Protein AF-A0A8U0IHL9-F1 (afdb_monomer)

Organism: NCBI:txid2937524

pLDDT: mean 86.14, std 13.45, range [44.31, 98.38]

Foldseek 3Di:
DVVVVVVVVLVVLLLVLLLVLLVVLQVQLCPLVVVDPWDKDKDAQDPPPDDSVVCSVVSNRIHIDTPDDDPPDDLVSQLSSLQRLQVLLVVVVCCVVVNDPDCVVVVNSSCVSSNVSSNVSSDGDPVSVCSNVPGCVVVVD

Secondary structure (DSSP, 8-state):
-HHHHHHHHHHHHHHHHHHHHHHHHHHHHHHHHTTTT-EEEEEES--SSS-HHHHHHTT-SEEEEEEE--TT--HHHHHHHHHGGGGGGHHHHHHHTTSS--TTTTT-HHHHHHHHHHHHHTSPPHHHHHHHHHGGGGT--

Radius of gyration: 17.83 Å; Cα contacts (8 Å, |Δi|>4): 175; chains: 1; bounding box: 45×24×56 Å

Mean predicted aligned error: 6.74 Å

Sequence (141 aa):
MHSLVHLLSVALVLLVTVAVGVCVHELLHVVPLSFTDAEYAVTVFPSDGESAFQSALTGSLVRVEVTNLPDATPDSVLRGAALAPLALALPLALVAAGVLPNPVATGDHFGTVALLALTGCGLPSPADWSVAWHGSELADN

Solvent-accessible surface area (backbone atoms only — not comparable to full-atom values): 7615 Å² total; per-residue (Å²): 110,72,67,58,56,50,52,53,50,43,51,49,46,33,53,51,32,38,56,52,26,46,42,49,27,47,53,30,34,45,59,45,42,70,80,51,90,47,40,70,47,78,40,74,52,59,57,94,82,55,54,72,68,53,24,55,72,74,66,36,52,46,45,67,43,78,78,40,75,56,91,84,62,54,47,70,42,50,24,42,16,35,50,36,22,46,60,47,31,45,67,57,54,34,27,76,69,65,76,38,84,53,30,73,84,71,69,35,61,58,56,37,42,34,53,51,34,25,30,59,41,11,59,68,50,76,67,28,51,47,32,48,74,52,33,62,69,73,75,80,114

Structure (mmCIF, N/CA/C/O backbone):
data_AF-A0A8U0IHL9-F1
#
_entry.id   AF-A0A8U0IHL9-F1
#
loop_
_atom_site.group_PDB
_atom_site.id
_atom_site.type_symbol
_atom_site.label_atom_id
_atom_site.label_alt_id
_atom_site.label_comp_id
_atom_site.label_asym_id
_atom_site.label_entity_id
_atom_site.label_seq_id
_atom_site.pdbx_PDB_ins_code
_atom_site.Cartn_x
_atom_site.Cartn_y
_atom_site.Cartn_z
_atom_site.occupancy
_atom_site.B_iso_or_equiv
_atom_site.auth_seq_id
_atom_site.auth_comp_id
_atom_site.auth_asym_id
_atom_site.auth_atom_id
_atom_site.pdbx_PDB_model_num
ATOM 1 N N . MET A 1 1 ? -7.473 -7.959 34.281 1.00 60.34 1 MET A N 1
ATOM 2 C CA . MET A 1 1 ? -6.913 -9.004 33.390 1.00 60.34 1 MET A CA 1
ATOM 3 C C . MET A 1 1 ? -7.497 -8.941 31.979 1.00 60.34 1 MET A C 1
ATOM 5 O O . MET A 1 1 ? -6.708 -8.873 31.050 1.00 60.34 1 MET A O 1
ATOM 9 N N . HIS A 1 2 ? -8.824 -8.852 31.796 1.00 67.94 2 HIS A N 1
ATOM 10 C CA . HIS A 1 2 ? -9.448 -8.735 30.460 1.00 67.94 2 HIS A CA 1
ATOM 11 C C . HIS A 1 2 ? -8.939 -7.555 29.605 1.00 67.94 2 HIS A C 1
ATOM 13 O O . HIS A 1 2 ? -8.684 -7.735 28.422 1.00 67.94 2 HIS A O 1
ATOM 19 N N . SER A 1 3 ? -8.705 -6.380 30.205 1.00 86.31 3 SER A N 1
ATOM 20 C CA . SER A 1 3 ? -8.175 -5.208 29.480 1.00 86.31 3 SER A CA 1
ATOM 21 C C . SER A 1 3 ? -6.728 -5.394 28.991 1.00 86.31 3 SER A C 1
ATOM 23 O O . SER A 1 3 ? -6.402 -5.022 27.869 1.00 86.31 3 SER A O 1
ATOM 25 N N . LEU A 1 4 ? -5.871 -6.056 29.781 1.00 93.56 4 LEU A N 1
ATOM 26 C CA . LEU A 1 4 ? -4.480 -6.315 29.388 1.00 93.56 4 LEU A CA 1
ATOM 27 C C . LEU A 1 4 ? -4.404 -7.294 28.211 1.00 93.56 4 LEU A C 1
ATOM 29 O O . LEU A 1 4 ? -3.679 -7.044 27.258 1.00 93.56 4 LEU A O 1
ATOM 33 N N . VAL A 1 5 ? -5.174 -8.385 28.261 1.00 94.62 5 VAL A N 1
ATOM 34 C CA . VAL A 1 5 ? -5.229 -9.366 27.163 1.00 94.62 5 VAL A CA 1
ATOM 35 C C . VAL A 1 5 ? -5.750 -8.714 25.883 1.00 94.62 5 VAL A C 1
ATOM 37 O O . VAL A 1 5 ? -5.206 -8.963 24.809 1.00 94.62 5 VAL A O 1
ATOM 40 N N . HIS A 1 6 ? -6.754 -7.839 25.993 1.00 93.31 6 HIS A N 1
ATOM 41 C CA . HIS A 1 6 ? -7.268 -7.076 24.856 1.00 93.31 6 HIS A CA 1
ATOM 42 C C . HIS A 1 6 ? -6.196 -6.171 24.242 1.00 93.31 6 HIS A C 1
ATOM 44 O O . HIS A 1 6 ? -5.951 -6.244 23.042 1.00 93.31 6 HIS A O 1
ATOM 50 N N . LEU A 1 7 ? -5.496 -5.381 25.063 1.00 95.06 7 LEU A N 1
ATOM 51 C CA . LEU A 1 7 ? -4.405 -4.514 24.605 1.00 95.06 7 LEU A CA 1
ATOM 52 C C . LEU A 1 7 ? -3.277 -5.306 23.935 1.00 95.06 7 LEU A C 1
ATOM 54 O O . LEU A 1 7 ? -2.823 -4.924 22.860 1.00 95.06 7 LEU A O 1
ATOM 58 N N . LEU A 1 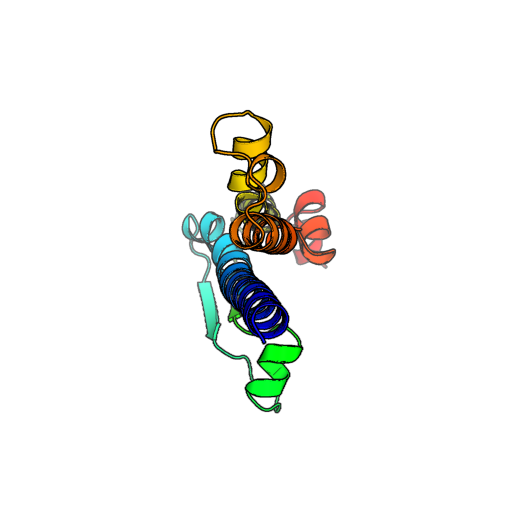8 ? -2.862 -6.425 24.534 1.00 96.38 8 LEU A N 1
ATOM 59 C CA . LEU A 1 8 ? -1.843 -7.304 23.954 1.00 96.38 8 LEU A CA 1
ATOM 60 C C . LEU A 1 8 ? -2.296 -7.891 22.614 1.00 96.38 8 LEU A C 1
ATOM 62 O O . LEU A 1 8 ? -1.497 -7.982 21.688 1.00 96.38 8 LEU A O 1
ATOM 66 N N . SER A 1 9 ? -3.575 -8.241 22.490 1.00 96.44 9 SER A N 1
ATOM 67 C CA . SER A 1 9 ? -4.133 -8.761 21.239 1.00 96.44 9 SER A CA 1
ATOM 68 C C . SER A 1 9 ? -4.160 -7.685 20.151 1.00 96.44 9 SER A C 1
ATOM 70 O O . SER A 1 9 ? -3.768 -7.954 19.022 1.00 96.44 9 SER A O 1
ATOM 72 N N . VAL A 1 10 ? -4.557 -6.449 20.481 1.00 96.88 10 VAL A N 1
ATOM 73 C CA . VAL A 1 10 ? -4.548 -5.319 19.531 1.00 96.88 10 VAL A CA 1
ATOM 74 C C . VAL A 1 10 ? -3.120 -5.005 19.088 1.00 96.88 10 VAL A C 1
ATOM 76 O O . VAL A 1 10 ? -2.871 -4.838 17.897 1.00 96.88 10 VAL A O 1
ATOM 79 N N . ALA A 1 11 ? -2.173 -4.979 20.030 1.00 94.50 11 ALA A N 1
ATOM 80 C CA . ALA A 1 11 ? -0.761 -4.775 19.730 1.00 94.50 11 ALA A CA 1
ATOM 81 C C . ALA A 1 11 ? -0.203 -5.887 18.830 1.00 94.50 11 ALA A C 1
ATOM 83 O O . ALA A 1 11 ? 0.522 -5.602 17.882 1.00 94.50 11 ALA A O 1
ATOM 84 N N . LEU A 1 12 ? -0.576 -7.146 19.074 1.00 96.00 12 LEU A N 1
ATOM 85 C CA . LEU A 1 12 ? -0.170 -8.265 18.229 1.00 96.00 12 LEU A CA 1
ATOM 86 C C . LEU A 1 12 ? -0.729 -8.135 16.808 1.00 96.00 12 LEU A C 1
ATOM 88 O O . LEU A 1 12 ? 0.020 -8.305 15.851 1.00 96.00 12 LEU A O 1
ATOM 92 N N . VAL A 1 13 ? -2.015 -7.796 16.659 1.00 97.56 13 VAL A N 1
ATOM 93 C CA . VAL A 1 13 ? -2.631 -7.570 15.340 1.00 97.56 13 VAL A CA 1
ATOM 94 C C . VAL A 1 13 ? -1.922 -6.439 14.600 1.00 97.56 13 VAL A C 1
ATOM 96 O O . VAL A 1 13 ? -1.622 -6.594 13.419 1.00 97.56 13 VAL A O 1
ATOM 99 N N . LEU A 1 14 ? -1.600 -5.337 15.284 1.00 95.25 14 LEU A N 1
ATOM 100 C CA . LEU A 1 14 ? -0.817 -4.242 14.713 1.00 95.25 14 LEU A CA 1
ATOM 101 C C . LEU A 1 14 ? 0.540 -4.740 14.201 1.00 95.25 14 LEU A C 1
ATOM 103 O O . LEU A 1 14 ? 0.846 -4.552 13.029 1.00 95.25 14 LEU A O 1
ATOM 107 N N . LEU A 1 15 ? 1.327 -5.402 15.052 1.00 94.00 15 LEU A N 1
ATOM 108 C CA . LEU A 1 15 ? 2.671 -5.875 14.703 1.00 94.00 15 LEU A CA 1
ATOM 109 C C . LEU A 1 15 ? 2.650 -6.863 13.532 1.00 94.00 15 LEU A C 1
ATOM 111 O O . LEU A 1 15 ? 3.446 -6.732 12.608 1.00 94.00 15 LEU A O 1
ATOM 115 N N . VAL A 1 16 ? 1.718 -7.819 13.541 1.00 94.31 16 VAL A N 1
ATOM 116 C CA . VAL A 1 16 ? 1.558 -8.788 12.448 1.00 94.31 16 VAL A CA 1
ATOM 117 C C . VAL A 1 16 ? 1.131 -8.087 11.160 1.00 94.31 16 VAL A C 1
ATOM 119 O O . VAL A 1 16 ? 1.684 -8.376 10.103 1.00 94.31 16 VAL A O 1
ATOM 122 N N . THR A 1 17 ? 0.186 -7.147 11.236 1.00 96.12 17 THR A N 1
ATOM 123 C CA . THR A 1 17 ? -0.286 -6.415 10.052 1.00 96.12 17 THR A CA 1
ATOM 124 C C . THR A 1 17 ? 0.816 -5.551 9.457 1.00 96.12 17 THR A C 1
ATOM 126 O O . THR A 1 17 ? 0.969 -5.543 8.244 1.00 96.12 17 THR A O 1
ATOM 129 N N . VAL A 1 18 ? 1.612 -4.870 10.286 1.00 93.62 18 VAL A N 1
ATOM 130 C CA . VAL A 1 18 ? 2.771 -4.096 9.820 1.00 93.62 18 VAL A CA 1
ATOM 131 C C . VAL A 1 18 ? 3.804 -5.019 9.184 1.00 93.62 18 VAL A C 1
ATOM 133 O O . VAL A 1 18 ? 4.257 -4.742 8.080 1.00 93.62 18 VAL A O 1
ATOM 136 N N . ALA A 1 19 ? 4.138 -6.141 9.829 1.00 89.88 19 ALA A N 1
ATOM 137 C CA . ALA A 1 19 ? 5.120 -7.079 9.298 1.00 89.88 19 ALA A CA 1
ATOM 138 C C . ALA A 1 19 ? 4.711 -7.619 7.919 1.00 89.88 19 ALA A C 1
ATOM 140 O O . ALA A 1 19 ? 5.493 -7.578 6.975 1.00 89.88 19 ALA A O 1
ATOM 141 N N . VAL A 1 20 ? 3.461 -8.072 7.784 1.00 92.81 20 VAL A N 1
ATOM 142 C CA . VAL A 1 20 ? 2.919 -8.538 6.501 1.00 92.81 20 VAL A CA 1
ATOM 143 C C . VAL A 1 20 ? 2.804 -7.388 5.500 1.00 92.81 20 VAL A C 1
ATOM 145 O O . VAL A 1 20 ? 3.169 -7.558 4.341 1.00 92.81 20 VAL A O 1
ATOM 148 N N . GLY A 1 21 ? 2.328 -6.221 5.933 1.00 94.00 21 GLY A N 1
ATOM 149 C CA . GLY A 1 21 ? 2.136 -5.039 5.096 1.00 94.00 21 GLY A CA 1
ATOM 150 C C . GLY A 1 21 ? 3.437 -4.545 4.472 1.00 94.00 21 GLY A C 1
ATOM 151 O O . GLY A 1 21 ? 3.447 -4.265 3.281 1.00 94.00 21 GLY A O 1
ATOM 152 N N . VAL A 1 22 ? 4.538 -4.526 5.228 1.00 91.31 22 VAL A N 1
ATOM 153 C CA . VAL A 1 22 ? 5.877 -4.196 4.712 1.00 91.31 22 VAL A CA 1
ATOM 154 C C . VAL A 1 22 ? 6.343 -5.232 3.691 1.00 91.31 22 VAL A C 1
ATOM 156 O O . VAL A 1 22 ? 6.774 -4.865 2.606 1.00 91.31 22 VAL A O 1
ATOM 159 N N . CYS A 1 23 ? 6.190 -6.530 3.970 1.00 91.06 23 CYS A N 1
ATOM 160 C CA . CYS A 1 23 ? 6.540 -7.559 2.987 1.00 91.06 23 CYS A CA 1
ATOM 161 C C . CYS A 1 23 ? 5.753 -7.390 1.679 1.00 91.06 23 CYS A C 1
ATOM 163 O O . CYS A 1 23 ? 6.316 -7.506 0.595 1.00 91.06 23 CYS A O 1
ATOM 165 N N . VAL A 1 24 ? 4.448 -7.117 1.770 1.00 94.12 24 VAL A N 1
ATOM 166 C CA . VAL A 1 24 ? 3.606 -6.900 0.588 1.00 94.12 24 VAL A CA 1
ATOM 167 C C . VAL A 1 24 ? 3.956 -5.583 -0.112 1.00 94.12 24 VAL A C 1
ATOM 169 O O . VAL A 1 24 ? 3.960 -5.568 -1.336 1.00 94.12 24 VAL A O 1
ATOM 172 N N . HIS A 1 25 ? 4.284 -4.514 0.621 1.00 94.19 25 HIS A N 1
ATOM 173 C CA . HIS A 1 25 ? 4.748 -3.237 0.064 1.00 94.19 25 HIS A CA 1
ATOM 174 C C . HIS A 1 25 ? 5.947 -3.453 -0.863 1.00 94.19 25 HIS A C 1
ATOM 176 O O . HIS A 1 25 ? 5.886 -3.116 -2.041 1.00 94.19 25 HIS A O 1
ATOM 182 N N . GLU A 1 26 ? 6.989 -4.108 -0.355 1.00 91.62 26 GLU A N 1
ATOM 183 C CA . GLU A 1 26 ? 8.215 -4.387 -1.106 1.00 91.62 26 GLU A CA 1
ATOM 184 C C . GLU A 1 26 ? 7.937 -5.251 -2.345 1.00 91.62 26 GLU A C 1
ATOM 186 O O . GLU A 1 26 ? 8.416 -4.976 -3.444 1.00 91.62 26 GLU A O 1
ATOM 191 N N . LEU A 1 27 ? 7.091 -6.276 -2.201 1.00 91.62 27 LEU A N 1
ATOM 192 C CA . LEU A 1 27 ? 6.716 -7.147 -3.316 1.00 91.62 27 LEU A CA 1
ATOM 193 C C . LEU A 1 27 ? 5.837 -6.446 -4.363 1.00 91.62 27 LEU A C 1
ATOM 195 O O . LEU A 1 27 ? 5.876 -6.823 -5.535 1.00 91.62 27 LEU A O 1
ATOM 199 N N . LEU A 1 28 ? 5.052 -5.433 -3.984 1.00 94.50 28 LEU A N 1
ATOM 200 C CA . LEU A 1 28 ? 4.195 -4.700 -4.919 1.00 94.50 28 LEU A CA 1
ATOM 201 C C . LEU A 1 28 ? 5.005 -3.900 -5.940 1.00 94.50 28 LEU A C 1
ATOM 203 O O . LEU A 1 28 ? 4.572 -3.806 -7.088 1.00 94.50 28 LEU A O 1
ATOM 207 N N . HIS A 1 29 ? 6.191 -3.407 -5.579 1.00 92.00 29 HIS A N 1
ATOM 208 C CA . HIS A 1 29 ? 7.091 -2.751 -6.531 1.00 92.00 29 HIS A CA 1
ATOM 209 C C . HIS A 1 29 ? 7.499 -3.665 -7.696 1.00 92.00 29 HIS A C 1
ATOM 211 O O . HIS A 1 29 ? 7.687 -3.196 -8.817 1.00 92.00 29 HIS A O 1
ATOM 217 N N . VAL A 1 30 ? 7.580 -4.980 -7.465 1.00 90.88 30 VAL A N 1
ATOM 218 C CA . VAL A 1 30 ? 7.949 -5.964 -8.496 1.00 90.88 30 VAL A CA 1
ATOM 219 C C . VAL A 1 30 ? 6.826 -6.180 -9.505 1.00 90.88 30 VAL A C 1
ATOM 221 O O . VAL A 1 30 ? 7.094 -6.530 -10.650 1.00 90.88 30 VAL A O 1
ATOM 224 N N . VAL A 1 31 ? 5.562 -5.967 -9.127 1.00 91.56 31 VAL A N 1
ATOM 225 C CA . VAL A 1 31 ? 4.421 -6.321 -9.986 1.00 91.56 31 VAL A CA 1
ATOM 226 C C . VAL A 1 31 ? 4.495 -5.621 -11.350 1.00 91.56 31 VAL A C 1
ATOM 228 O O . VAL A 1 31 ? 4.399 -6.317 -12.359 1.00 91.56 31 VAL A O 1
ATOM 231 N N . PRO A 1 32 ? 4.738 -4.301 -11.448 1.00 90.00 32 PRO A N 1
ATOM 232 C CA . PRO A 1 32 ? 4.883 -3.651 -12.750 1.00 90.00 32 PRO A CA 1
ATOM 233 C C . PRO A 1 32 ? 6.156 -4.066 -13.499 1.00 90.00 32 PRO A C 1
ATOM 235 O O . PRO A 1 32 ? 6.129 -4.179 -14.722 1.00 90.00 32 PRO A O 1
ATOM 238 N N . LEU A 1 33 ? 7.246 -4.341 -12.775 1.00 86.81 33 LEU A N 1
ATOM 239 C CA . LEU A 1 33 ? 8.518 -4.791 -13.351 1.00 86.81 33 LEU A CA 1
ATOM 240 C C . LEU A 1 33 ? 8.436 -6.218 -13.906 1.00 86.81 33 LEU A C 1
ATOM 242 O O . LEU A 1 33 ? 9.128 -6.544 -14.857 1.00 86.81 33 LEU A O 1
ATOM 246 N N . SER A 1 34 ? 7.538 -7.057 -13.385 1.00 86.62 34 SER A N 1
ATOM 247 C CA . SER A 1 34 ? 7.324 -8.417 -13.898 1.00 86.62 34 SER A CA 1
ATOM 248 C C . SER A 1 34 ? 6.775 -8.464 -15.333 1.00 86.62 34 SER A C 1
ATOM 250 O O . SER A 1 34 ? 6.767 -9.522 -15.958 1.00 86.62 34 SER A O 1
ATOM 252 N N . PHE A 1 35 ? 6.324 -7.322 -15.867 1.00 87.62 35 PHE A N 1
ATOM 253 C CA . PHE A 1 35 ? 5.936 -7.161 -17.270 1.00 87.62 35 PHE A CA 1
ATOM 254 C C . PHE A 1 35 ? 7.107 -6.764 -18.187 1.00 87.62 35 PHE A C 1
ATOM 256 O O . PHE A 1 35 ? 6.884 -6.494 -19.369 1.00 87.62 35 PHE A O 1
ATOM 263 N N . THR A 1 36 ? 8.333 -6.706 -17.664 1.00 86.25 36 THR A N 1
ATOM 264 C CA . THR A 1 36 ? 9.566 -6.407 -18.403 1.00 86.25 36 THR A CA 1
ATOM 265 C C . THR A 1 36 ? 10.600 -7.516 -18.189 1.00 86.25 36 THR A C 1
ATOM 267 O O . THR A 1 36 ? 10.387 -8.433 -17.398 1.00 86.25 36 THR A O 1
ATOM 270 N N . ASP A 1 37 ? 11.738 -7.429 -18.881 1.00 85.00 37 ASP A N 1
ATOM 271 C CA . ASP A 1 37 ? 12.883 -8.333 -18.687 1.00 85.00 37 ASP A CA 1
ATOM 272 C C . ASP A 1 37 ? 13.774 -7.908 -17.496 1.00 85.00 37 ASP A C 1
ATOM 274 O O . ASP A 1 37 ? 14.980 -8.150 -17.497 1.00 85.00 37 ASP A O 1
ATOM 278 N N . ALA A 1 38 ? 13.211 -7.212 -16.499 1.00 84.88 38 ALA A N 1
ATOM 279 C CA . ALA A 1 38 ? 13.955 -6.779 -15.321 1.00 84.88 38 ALA A CA 1
ATOM 280 C C . ALA A 1 38 ? 14.332 -7.967 -14.427 1.00 84.88 38 ALA A C 1
ATOM 282 O O . ALA A 1 38 ? 13.502 -8.820 -14.103 1.00 84.88 38 ALA A O 1
ATOM 283 N N . GLU A 1 39 ? 15.582 -7.985 -13.972 1.00 85.88 39 GLU A N 1
ATOM 284 C CA . GLU A 1 39 ? 16.064 -8.954 -12.993 1.00 85.88 39 GLU A CA 1
ATOM 285 C C . GLU A 1 39 ? 16.011 -8.339 -11.595 1.00 85.88 39 GLU A C 1
ATOM 287 O O . GLU A 1 39 ? 16.401 -7.187 -11.381 1.00 85.88 39 GLU A O 1
ATOM 292 N N . TYR A 1 40 ? 15.526 -9.114 -10.629 1.00 83.19 40 TYR A N 1
ATOM 293 C CA . TYR A 1 40 ? 15.384 -8.682 -9.246 1.00 83.19 40 TYR A CA 1
ATOM 294 C C . TYR A 1 40 ? 15.789 -9.792 -8.277 1.00 83.19 40 TYR A C 1
ATOM 296 O O . TYR A 1 40 ? 15.495 -10.973 -8.478 1.00 83.19 40 TYR A O 1
ATOM 304 N N . ALA A 1 41 ? 16.433 -9.396 -7.185 1.00 84.25 41 ALA A N 1
ATOM 305 C CA . ALA A 1 41 ? 16.735 -10.246 -6.050 1.00 84.25 41 ALA A CA 1
ATOM 306 C C . ALA A 1 41 ? 15.801 -9.893 -4.888 1.00 84.25 41 ALA A C 1
ATOM 308 O O . ALA A 1 41 ? 15.659 -8.731 -4.510 1.00 84.25 41 ALA A O 1
ATOM 309 N N . VAL A 1 42 ? 15.168 -10.909 -4.300 1.00 82.31 42 VAL A N 1
ATOM 310 C CA . VAL A 1 42 ? 14.351 -10.750 -3.091 1.00 82.31 42 VAL A CA 1
ATOM 311 C C . VAL A 1 42 ? 15.127 -11.323 -1.917 1.00 82.31 42 VAL A C 1
ATOM 313 O O . VAL A 1 42 ? 15.340 -12.533 -1.836 1.00 82.31 42 VAL A O 1
ATOM 316 N N . THR A 1 43 ? 15.535 -10.456 -0.996 1.00 81.50 43 THR A N 1
ATOM 317 C CA . THR A 1 43 ? 16.228 -10.849 0.231 1.00 81.50 43 THR A CA 1
ATOM 318 C C . THR A 1 43 ? 15.259 -10.780 1.399 1.00 81.50 43 THR A C 1
ATOM 320 O O . THR A 1 43 ? 14.692 -9.729 1.694 1.00 81.50 43 THR A O 1
ATOM 323 N N . VAL A 1 44 ? 15.071 -11.908 2.082 1.00 76.12 44 VAL A N 1
ATOM 324 C CA . VAL A 1 44 ? 14.267 -11.989 3.307 1.00 76.12 44 VAL A CA 1
ATOM 325 C C . VAL A 1 44 ? 15.208 -11.871 4.504 1.00 76.12 44 VAL A C 1
ATOM 327 O O . VAL A 1 44 ? 16.200 -12.592 4.565 1.00 76.12 44 VAL A O 1
ATOM 330 N N . PHE A 1 45 ? 14.896 -10.974 5.440 1.00 73.06 45 PHE A N 1
ATOM 331 C CA . PHE A 1 45 ? 15.759 -10.564 6.556 1.00 73.06 45 PHE A CA 1
ATOM 332 C C . PHE A 1 45 ? 17.160 -10.118 6.107 1.00 73.06 45 PHE A C 1
ATOM 334 O O . PHE A 1 45 ? 18.141 -10.809 6.397 1.00 73.06 45 PHE A O 1
ATOM 341 N N . PRO A 1 46 ? 17.286 -8.967 5.420 1.00 63.47 46 PRO A N 1
ATOM 342 C CA . PRO A 1 46 ? 18.589 -8.419 5.071 1.00 63.47 46 PRO A CA 1
ATOM 343 C C . PRO A 1 46 ? 19.409 -8.220 6.350 1.00 63.47 46 PRO A C 1
ATOM 345 O O . PRO A 1 46 ? 19.018 -7.472 7.251 1.00 63.47 46 PRO A O 1
ATOM 348 N N . SER A 1 47 ? 20.513 -8.955 6.466 1.00 61.00 47 SER A N 1
ATOM 349 C CA . SER A 1 47 ? 21.435 -8.849 7.590 1.00 61.00 47 SER A CA 1
ATOM 350 C C . SER A 1 47 ? 22.667 -8.083 7.129 1.00 61.00 47 SER A C 1
ATOM 352 O O . SER A 1 47 ? 23.674 -8.686 6.755 1.00 61.00 47 SER A O 1
ATOM 354 N N . ASP A 1 48 ? 22.624 -6.756 7.207 1.00 60.59 48 ASP A N 1
ATOM 355 C CA . ASP A 1 48 ? 23.804 -5.899 7.005 1.00 60.59 48 ASP A CA 1
ATOM 356 C C . ASP A 1 48 ? 24.771 -5.988 8.220 1.00 60.59 48 ASP A C 1
ATOM 358 O O . ASP A 1 48 ? 25.385 -5.010 8.636 1.00 60.59 48 ASP A O 1
ATOM 362 N N . GLY A 1 49 ? 24.886 -7.175 8.836 1.00 55.84 49 GLY A N 1
ATOM 363 C CA . GLY A 1 49 ? 25.638 -7.447 10.068 1.00 55.84 49 GLY A CA 1
ATOM 364 C C . GLY A 1 49 ? 24.824 -7.403 11.371 1.00 55.84 49 GLY A C 1
ATOM 365 O O . GLY A 1 49 ? 25.385 -7.673 12.432 1.00 55.84 49 GLY A O 1
ATOM 366 N N . GLU A 1 50 ? 23.522 -7.106 11.318 1.00 55.94 50 GLU A N 1
ATOM 367 C CA . GLU A 1 50 ? 22.642 -7.048 12.496 1.00 55.94 50 GLU A CA 1
ATOM 368 C C . GLU A 1 50 ? 21.852 -8.345 12.745 1.00 55.94 50 GLU A C 1
ATOM 370 O O . GLU A 1 50 ? 21.637 -9.168 11.853 1.00 55.94 50 GLU A O 1
ATOM 375 N N . SER A 1 51 ? 21.414 -8.546 13.995 1.00 56.25 51 SER A N 1
ATOM 376 C CA . SER A 1 51 ? 20.574 -9.694 14.360 1.00 56.25 51 SER A CA 1
ATOM 377 C C . SER A 1 51 ? 19.190 -9.603 13.703 1.00 56.25 51 SER A C 1
ATOM 379 O O . SER A 1 51 ? 18.637 -8.516 13.568 1.00 56.25 51 SER A O 1
ATOM 381 N N . ALA A 1 52 ? 18.567 -10.742 13.374 1.00 58.06 52 ALA A N 1
ATOM 382 C CA . ALA A 1 52 ? 17.232 -10.785 12.753 1.00 58.06 52 ALA A CA 1
ATOM 383 C C . ALA A 1 52 ? 16.155 -10.002 13.537 1.00 58.06 52 ALA A C 1
ATOM 385 O O . ALA A 1 52 ? 15.187 -9.510 12.963 1.00 58.06 52 ALA A O 1
ATOM 386 N N . PHE A 1 53 ? 16.338 -9.855 14.853 1.00 55.75 53 PHE A N 1
ATOM 387 C CA . PHE A 1 53 ? 15.481 -9.040 15.710 1.00 55.75 53 PHE A CA 1
ATOM 388 C C . PHE A 1 53 ? 15.674 -7.533 15.482 1.00 55.75 53 PHE A C 1
ATOM 390 O O . PHE A 1 53 ? 14.698 -6.794 15.464 1.00 55.75 53 PHE A O 1
ATOM 397 N N . GLN A 1 54 ? 16.910 -7.075 15.268 1.00 57.06 54 GLN A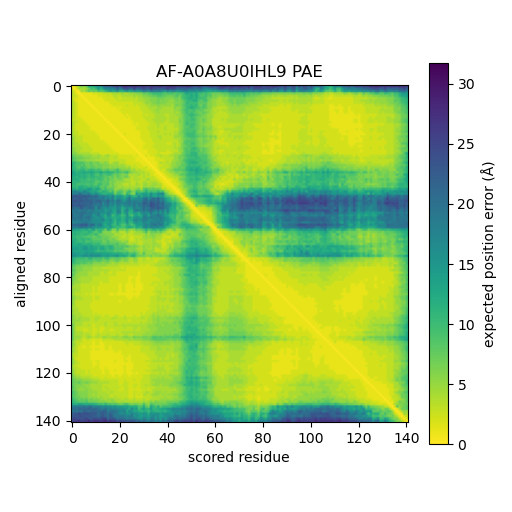 N 1
ATOM 398 C CA . GLN A 1 54 ? 17.198 -5.682 14.924 1.00 57.06 54 GLN A CA 1
ATOM 399 C C . GLN A 1 54 ? 16.701 -5.338 13.518 1.00 57.06 54 GLN A C 1
ATOM 401 O O . GLN A 1 54 ? 16.003 -4.338 13.393 1.00 57.06 54 GLN A O 1
ATOM 406 N N . SER A 1 55 ? 16.917 -6.198 12.512 1.00 58.75 55 SER A N 1
ATOM 407 C CA . SER A 1 55 ? 16.339 -5.994 11.168 1.00 58.75 55 SER A CA 1
ATOM 408 C C . SER A 1 55 ? 14.807 -5.939 11.198 1.00 58.75 55 SER A C 1
ATOM 410 O O . SER A 1 55 ? 14.194 -5.130 10.505 1.00 58.75 55 SER A O 1
ATOM 412 N N . ALA A 1 56 ? 14.163 -6.744 12.052 1.00 58.28 56 ALA A N 1
ATOM 413 C CA . ALA A 1 56 ? 12.716 -6.678 12.246 1.00 58.28 56 ALA A CA 1
ATOM 414 C C . ALA A 1 56 ? 12.257 -5.376 12.932 1.00 58.28 56 ALA A C 1
ATOM 416 O O . ALA A 1 56 ? 11.180 -4.872 12.621 1.00 58.28 56 ALA A O 1
ATOM 417 N N . LEU A 1 57 ? 13.060 -4.815 13.845 1.00 58.16 57 LEU A N 1
ATOM 418 C CA . LEU A 1 57 ? 12.767 -3.543 14.517 1.00 58.16 57 LEU A CA 1
ATOM 419 C C . LEU A 1 57 ? 13.036 -2.318 13.635 1.00 58.16 57 LEU A C 1
ATOM 421 O O . LEU A 1 57 ? 12.355 -1.307 13.790 1.00 58.16 57 LEU A O 1
ATOM 425 N N . THR A 1 58 ? 14.007 -2.395 12.723 1.00 60.59 58 THR A N 1
ATOM 426 C CA . THR A 1 58 ? 14.331 -1.323 11.769 1.00 60.59 58 THR A CA 1
ATOM 427 C C . THR A 1 58 ? 13.449 -1.352 10.518 1.00 60.59 58 THR A C 1
ATOM 429 O O . THR A 1 58 ? 13.542 -0.450 9.691 1.00 60.59 58 THR A O 1
ATOM 432 N N . GLY A 1 59 ? 12.552 -2.340 10.399 1.00 56.44 59 GLY A N 1
ATOM 433 C CA . GLY A 1 59 ? 11.586 -2.451 9.303 1.00 56.44 59 GLY A CA 1
ATOM 434 C C . GLY A 1 59 ? 12.114 -3.170 8.060 1.00 56.44 59 GLY A C 1
ATOM 435 O O . GLY A 1 59 ? 11.418 -3.224 7.053 1.00 56.44 59 GLY A O 1
ATOM 436 N N . SER A 1 60 ? 13.305 -3.769 8.120 1.00 66.88 60 SER A N 1
ATOM 437 C CA . SER A 1 60 ? 13.902 -4.521 7.014 1.00 66.88 60 SER A CA 1
ATOM 438 C C . SER A 1 60 ? 13.549 -6.010 7.119 1.00 66.88 60 SER A C 1
ATOM 440 O O . SER A 1 60 ? 14.355 -6.851 7.515 1.00 66.88 60 SER A O 1
ATOM 442 N N . LEU A 1 61 ? 12.291 -6.347 6.827 1.00 73.94 61 LEU A N 1
ATOM 443 C CA . LEU A 1 61 ? 11.829 -7.745 6.795 1.00 73.94 61 LEU A CA 1
ATOM 444 C C . LEU A 1 61 ? 12.052 -8.388 5.429 1.00 73.94 61 LEU A C 1
ATOM 446 O O . LEU A 1 61 ? 12.439 -9.551 5.330 1.00 73.94 61 LEU A O 1
ATOM 450 N N . VAL A 1 62 ? 11.815 -7.614 4.379 1.00 79.44 62 VAL A N 1
ATOM 451 C CA . VAL A 1 62 ? 12.039 -7.981 2.988 1.00 79.44 62 VAL A CA 1
ATOM 452 C C . VAL A 1 62 ? 12.708 -6.785 2.332 1.00 79.44 62 VAL A C 1
ATOM 454 O O . VAL A 1 62 ? 12.383 -5.646 2.651 1.00 79.44 62 VAL A O 1
ATOM 457 N N . ARG A 1 63 ? 13.664 -7.046 1.448 1.00 81.50 63 ARG A N 1
ATOM 458 C CA . ARG A 1 63 ? 14.211 -6.056 0.524 1.00 81.50 63 ARG A CA 1
ATOM 459 C C . ARG A 1 63 ? 14.131 -6.634 -0.874 1.00 81.50 63 ARG A C 1
ATOM 461 O O . ARG A 1 63 ? 14.584 -7.759 -1.102 1.00 81.50 63 ARG A O 1
ATOM 468 N N . VAL A 1 64 ? 13.572 -5.859 -1.789 1.00 80.75 64 VAL A N 1
ATOM 469 C CA . VAL A 1 64 ? 13.662 -6.126 -3.220 1.00 80.75 64 VAL A CA 1
ATOM 470 C C . VAL A 1 64 ? 14.748 -5.229 -3.793 1.00 80.75 64 VAL A C 1
ATOM 472 O O . VAL A 1 64 ? 14.719 -4.016 -3.618 1.00 80.75 64 VAL A O 1
ATOM 475 N N . GLU A 1 65 ? 15.712 -5.831 -4.475 1.00 81.44 65 GLU A N 1
ATOM 476 C CA . GLU A 1 65 ? 16.767 -5.113 -5.179 1.00 81.44 65 GLU A CA 1
ATOM 477 C C . GLU A 1 65 ? 16.670 -5.430 -6.667 1.00 81.44 65 GLU A C 1
ATOM 479 O O . GLU A 1 65 ? 16.710 -6.594 -7.067 1.00 81.44 65 GLU A O 1
ATOM 484 N N . VAL A 1 66 ? 16.509 -4.396 -7.490 1.00 80.62 66 VAL A N 1
ATOM 485 C CA . VAL A 1 66 ? 16.535 -4.539 -8.948 1.00 80.62 66 VAL A CA 1
ATOM 486 C C . VAL A 1 66 ? 17.996 -4.642 -9.369 1.00 80.62 66 VAL A C 1
ATOM 488 O O . VAL A 1 66 ? 18.749 -3.681 -9.236 1.00 80.62 66 VAL A O 1
ATOM 491 N N . THR A 1 67 ? 18.406 -5.817 -9.841 1.00 81.38 67 THR A N 1
ATOM 492 C CA . THR A 1 67 ? 19.800 -6.100 -10.214 1.00 81.38 67 THR A CA 1
ATOM 493 C C . THR A 1 67 ? 20.097 -5.712 -11.655 1.00 81.38 67 THR A C 1
ATOM 495 O O . THR A 1 67 ? 21.231 -5.370 -11.980 1.00 81.38 67 THR A O 1
ATOM 498 N N . ASN A 1 68 ? 19.084 -5.761 -12.519 1.00 81.81 68 ASN A N 1
ATOM 499 C CA . ASN A 1 68 ? 19.177 -5.317 -13.901 1.00 81.81 68 ASN A CA 1
ATOM 500 C C . ASN A 1 68 ? 17.842 -4.708 -14.329 1.00 81.81 68 ASN A C 1
ATOM 502 O O . ASN A 1 68 ? 16.802 -5.365 -14.255 1.00 81.81 68 ASN A O 1
ATOM 506 N N . LEU A 1 69 ? 17.884 -3.459 -14.786 1.00 82.06 69 LEU A N 1
ATOM 507 C CA . LEU A 1 69 ? 16.751 -2.782 -15.392 1.00 82.06 69 LEU A CA 1
ATOM 508 C C . LEU A 1 69 ? 17.069 -2.537 -16.875 1.00 82.06 69 LEU A C 1
ATOM 510 O O . LEU A 1 69 ? 17.994 -1.780 -17.159 1.00 82.06 69 LEU A O 1
ATOM 514 N N . PRO A 1 70 ? 16.324 -3.134 -17.823 1.00 82.81 70 PRO A N 1
ATOM 515 C CA . PRO A 1 70 ? 16.564 -2.913 -19.244 1.00 82.81 70 PRO A CA 1
ATOM 516 C C . PRO A 1 70 ? 16.422 -1.433 -19.619 1.00 82.81 70 PRO A C 1
ATOM 518 O O . PRO A 1 70 ? 15.411 -0.819 -19.273 1.00 82.81 70 PRO A O 1
ATOM 521 N N . ASP A 1 71 ? 17.351 -0.897 -20.418 1.00 79.00 71 ASP A N 1
ATOM 522 C CA . ASP A 1 71 ? 17.336 0.505 -20.891 1.00 79.00 71 ASP A CA 1
ATOM 523 C C . ASP A 1 71 ? 16.049 0.876 -21.651 1.00 79.00 71 ASP A C 1
ATOM 525 O O . ASP A 1 71 ? 15.644 2.032 -21.713 1.00 79.00 71 ASP A O 1
ATOM 529 N N . ALA A 1 72 ? 15.377 -0.118 -22.240 1.00 82.62 72 ALA A N 1
ATOM 530 C CA . ALA A 1 72 ? 14.115 0.060 -22.954 1.00 82.62 72 ALA A CA 1
ATOM 531 C C . ALA A 1 72 ? 12.879 0.104 -22.032 1.00 82.62 72 ALA A C 1
ATOM 533 O O . ALA A 1 72 ? 11.753 0.170 -22.532 1.00 82.62 72 ALA A O 1
ATOM 534 N N . THR A 1 73 ? 13.054 0.025 -20.707 1.00 84.62 73 THR A N 1
ATOM 535 C CA . THR A 1 73 ? 11.935 0.015 -19.757 1.00 84.62 73 THR A CA 1
ATOM 536 C C . THR A 1 73 ? 11.181 1.346 -19.808 1.00 84.62 73 THR A C 1
ATOM 538 O O . THR A 1 73 ? 11.771 2.393 -19.551 1.00 84.62 73 THR A O 1
ATOM 541 N N . PRO A 1 74 ? 9.867 1.349 -20.102 1.00 87.88 74 PRO A N 1
ATOM 542 C C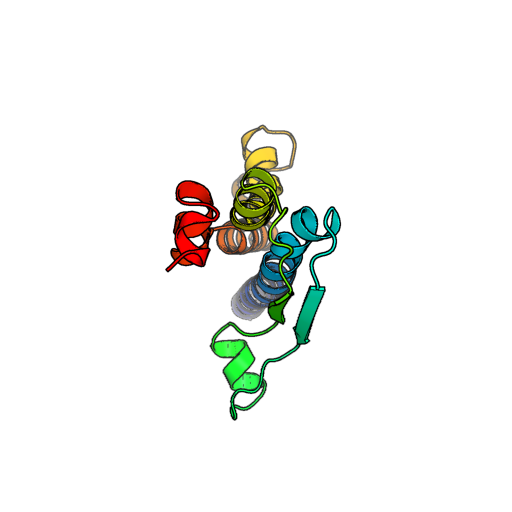A . PRO A 1 74 ? 9.113 2.594 -20.171 1.00 87.88 74 PRO A CA 1
ATOM 543 C C . PRO A 1 74 ? 9.005 3.284 -18.807 1.00 87.88 74 PRO A C 1
ATOM 545 O O . PRO A 1 74 ? 8.664 2.642 -17.814 1.00 87.88 74 PRO A O 1
ATOM 548 N N . ASP A 1 75 ? 9.108 4.613 -18.781 1.00 89.12 75 ASP A N 1
ATOM 549 C CA . ASP A 1 75 ? 8.892 5.431 -17.575 1.00 89.12 75 ASP A CA 1
ATOM 550 C C . ASP A 1 75 ? 7.576 5.129 -16.854 1.00 89.12 75 ASP A C 1
ATOM 552 O O . ASP A 1 75 ? 7.501 5.138 -15.629 1.00 89.12 75 ASP A O 1
ATOM 556 N N . SER A 1 76 ? 6.515 4.837 -17.610 1.00 89.31 76 SER A N 1
ATOM 557 C CA . SER A 1 76 ? 5.218 4.470 -17.031 1.00 89.31 76 SER A CA 1
ATOM 558 C C . SER A 1 76 ? 5.282 3.213 -16.156 1.00 89.31 76 SER A C 1
ATOM 560 O O . SER A 1 76 ? 4.554 3.133 -15.168 1.00 89.31 76 SER A O 1
ATOM 562 N N . VAL A 1 77 ? 6.173 2.269 -16.476 1.00 91.06 77 VAL A N 1
ATOM 563 C CA . VAL A 1 77 ? 6.397 1.057 -15.683 1.00 91.06 77 VAL A CA 1
ATOM 564 C C . VAL A 1 77 ? 7.138 1.401 -14.395 1.00 91.06 77 VAL A C 1
ATOM 566 O O . VAL A 1 77 ? 6.732 0.931 -13.339 1.00 91.06 77 VAL A O 1
ATOM 569 N N . LEU A 1 78 ? 8.141 2.283 -14.448 1.00 89.62 78 LEU A N 1
ATOM 570 C CA . LEU A 1 78 ? 8.872 2.749 -13.261 1.00 89.62 78 LEU A CA 1
ATOM 571 C C . LEU A 1 78 ? 7.978 3.545 -12.310 1.00 89.62 78 LEU A C 1
ATOM 573 O O . LEU A 1 78 ? 7.950 3.288 -11.108 1.00 89.62 78 LEU A O 1
ATOM 577 N N . ARG A 1 79 ? 7.172 4.464 -12.849 1.00 92.94 79 ARG A N 1
ATOM 578 C CA . ARG A 1 79 ? 6.184 5.216 -12.064 1.00 92.94 79 ARG A CA 1
ATOM 579 C C . ARG A 1 79 ? 5.112 4.294 -11.493 1.00 92.94 79 ARG A C 1
ATOM 581 O O . ARG A 1 79 ? 4.702 4.459 -10.349 1.00 92.94 79 ARG A O 1
ATOM 588 N N . GLY A 1 80 ? 4.679 3.309 -12.279 1.00 93.50 80 GLY A N 1
ATOM 589 C CA . GLY A 1 80 ? 3.766 2.265 -11.834 1.00 93.50 80 GLY A CA 1
ATOM 590 C C . GLY A 1 80 ? 4.349 1.459 -10.677 1.00 93.50 80 GLY A C 1
ATOM 591 O O . GLY A 1 80 ? 3.667 1.283 -9.675 1.00 93.50 80 GLY A O 1
ATOM 592 N N . ALA A 1 81 ? 5.606 1.022 -10.787 1.00 91.94 81 ALA A N 1
ATOM 593 C CA . ALA A 1 81 ? 6.321 0.300 -9.738 1.00 91.94 81 ALA A CA 1
ATOM 594 C C . ALA A 1 81 ? 6.407 1.138 -8.462 1.00 91.94 81 ALA A C 1
ATOM 596 O O . ALA A 1 81 ? 6.021 0.656 -7.404 1.00 91.94 81 ALA A O 1
ATOM 597 N N . ALA A 1 82 ? 6.805 2.408 -8.561 1.00 92.56 82 ALA A N 1
ATOM 598 C CA . ALA A 1 82 ? 6.897 3.320 -7.422 1.00 92.56 82 ALA A CA 1
ATOM 599 C C . ALA A 1 82 ? 5.546 3.574 -6.721 1.00 92.56 82 ALA A C 1
ATOM 601 O O . ALA A 1 82 ? 5.491 3.736 -5.505 1.00 92.56 82 ALA A O 1
ATOM 602 N N . LEU A 1 83 ? 4.439 3.590 -7.471 1.00 95.81 83 LEU A N 1
ATOM 603 C CA . LEU A 1 83 ? 3.098 3.832 -6.927 1.00 95.81 83 LEU A CA 1
ATOM 604 C C . LEU A 1 83 ? 2.338 2.554 -6.549 1.00 95.81 83 LEU A C 1
ATOM 606 O O . LEU A 1 83 ? 1.307 2.644 -5.881 1.00 95.81 83 LEU A O 1
ATOM 610 N N . ALA A 1 84 ? 2.816 1.373 -6.945 1.00 95.94 84 ALA A N 1
ATOM 611 C CA . ALA A 1 84 ? 2.139 0.100 -6.706 1.00 95.94 84 ALA A CA 1
ATOM 612 C C . ALA A 1 84 ? 1.786 -0.161 -5.226 1.00 95.94 84 ALA A C 1
ATOM 614 O O . ALA A 1 84 ? 0.671 -0.637 -4.978 1.00 95.94 84 ALA A O 1
ATOM 615 N N . PRO A 1 85 ? 2.625 0.196 -4.228 1.00 96.31 85 PRO A N 1
ATOM 616 C CA . PRO A 1 85 ? 2.278 -0.011 -2.822 1.00 96.31 85 PRO A CA 1
ATOM 617 C C . PRO A 1 85 ? 1.015 0.718 -2.350 1.00 96.31 85 PRO A C 1
ATOM 619 O O . PRO A 1 85 ? 0.373 0.260 -1.402 1.00 96.31 85 PRO A O 1
ATOM 622 N N . LEU A 1 86 ? 0.575 1.780 -3.042 1.00 96.94 86 LEU A N 1
ATOM 623 C CA . LEU A 1 86 ? -0.690 2.463 -2.737 1.00 96.94 86 LEU A CA 1
ATOM 624 C C . LEU A 1 86 ? -1.904 1.527 -2.820 1.00 96.94 86 LEU A C 1
ATOM 626 O O . LEU A 1 86 ? -2.936 1.810 -2.209 1.00 96.94 86 LEU A O 1
ATOM 630 N N . ALA A 1 87 ? -1.795 0.391 -3.516 1.00 97.62 87 ALA A N 1
ATOM 631 C CA . ALA A 1 87 ? -2.829 -0.639 -3.529 1.00 97.62 87 ALA A CA 1
ATOM 632 C C . ALA A 1 87 ? -3.168 -1.168 -2.120 1.00 97.62 87 ALA A C 1
ATOM 634 O O . ALA A 1 87 ? -4.298 -1.597 -1.888 1.00 97.62 87 ALA A O 1
ATOM 635 N N . LEU A 1 88 ? -2.250 -1.075 -1.149 1.00 97.50 88 LEU A N 1
ATOM 636 C CA . LEU A 1 88 ? -2.518 -1.428 0.251 1.00 97.50 88 LEU A CA 1
ATOM 637 C C . LEU A 1 88 ? -3.549 -0.509 0.928 1.00 97.50 88 LEU A C 1
ATOM 639 O O . LEU A 1 88 ? -4.168 -0.910 1.912 1.00 97.50 88 LEU A O 1
ATOM 643 N N . ALA A 1 89 ? -3.802 0.685 0.385 1.00 97.69 89 ALA A N 1
ATOM 644 C CA . ALA A 1 89 ? -4.873 1.572 0.841 1.00 97.69 89 ALA A CA 1
ATOM 645 C C . ALA A 1 89 ? -6.258 1.202 0.269 1.00 97.69 89 ALA A C 1
ATOM 647 O O . ALA A 1 89 ? -7.266 1.800 0.658 1.00 97.69 89 ALA A O 1
ATOM 648 N N . LEU A 1 90 ? -6.349 0.210 -0.630 1.00 97.88 90 LEU A N 1
ATOM 649 C CA . LEU A 1 90 ? -7.611 -0.198 -1.253 1.00 97.88 90 LEU A CA 1
ATOM 650 C C . LEU A 1 90 ? -8.694 -0.586 -0.229 1.00 97.88 90 LEU A C 1
ATOM 652 O O . LEU A 1 90 ? -9.822 -0.114 -0.382 1.00 97.88 90 LEU A O 1
ATOM 656 N N . PRO A 1 91 ? -8.416 -1.369 0.834 1.00 97.81 91 PRO A N 1
ATOM 657 C CA . PRO A 1 91 ? -9.434 -1.681 1.833 1.00 97.81 91 PRO A CA 1
ATOM 658 C C . PRO A 1 91 ? -10.018 -0.427 2.494 1.00 97.81 91 PRO A C 1
ATOM 660 O O . PRO A 1 91 ? -11.230 -0.357 2.682 1.00 97.81 91 PRO A O 1
ATOM 663 N N . LEU A 1 92 ? -9.198 0.595 2.776 1.00 98.06 92 LEU A N 1
ATOM 664 C CA . LEU A 1 92 ? -9.681 1.861 3.334 1.00 98.06 92 LEU A CA 1
ATOM 665 C C . LEU A 1 92 ? -10.582 2.598 2.343 1.00 98.06 92 LEU A C 1
ATOM 667 O O . LEU A 1 92 ? -11.645 3.080 2.732 1.00 98.06 92 LEU A O 1
ATOM 671 N N . ALA A 1 93 ? -10.198 2.644 1.067 1.00 97.94 93 ALA A N 1
ATOM 672 C CA . ALA A 1 93 ? -11.022 3.244 0.022 1.00 97.94 93 ALA A CA 1
ATOM 673 C C . ALA A 1 93 ? -12.381 2.533 -0.111 1.00 97.94 93 ALA A C 1
ATOM 675 O O . ALA A 1 93 ? -13.416 3.189 -0.213 1.00 97.94 93 ALA A O 1
ATOM 676 N N . LEU A 1 94 ? -12.400 1.198 -0.041 1.00 98.38 94 LEU A N 1
ATOM 677 C CA . LEU A 1 94 ? -13.631 0.406 -0.094 1.00 98.38 94 LEU A CA 1
ATOM 678 C C . LEU A 1 94 ? -14.515 0.601 1.148 1.00 98.38 94 LEU A C 1
ATOM 680 O O . LEU A 1 94 ? -15.739 0.644 1.016 1.00 98.38 94 LEU A O 1
ATOM 684 N N . VAL A 1 95 ? -13.926 0.755 2.339 1.00 98.12 95 VAL A N 1
ATOM 685 C CA . VAL A 1 95 ? -14.662 1.128 3.560 1.00 98.12 95 VAL A CA 1
ATOM 686 C C . VAL A 1 95 ? -15.265 2.526 3.419 1.00 98.12 95 VAL A C 1
ATOM 688 O O . VAL A 1 95 ? -16.447 2.717 3.696 1.00 98.12 95 VAL A O 1
ATOM 691 N N . ALA A 1 96 ? -14.485 3.499 2.943 1.00 97.25 96 ALA A N 1
ATOM 692 C CA . ALA A 1 96 ? -14.951 4.868 2.730 1.00 97.25 96 ALA A CA 1
ATOM 693 C C . ALA A 1 96 ? -16.074 4.948 1.681 1.00 97.25 96 ALA A C 1
ATOM 695 O O . ALA A 1 96 ? -17.004 5.736 1.831 1.00 97.25 96 ALA A O 1
ATOM 696 N N . ALA A 1 97 ? -16.022 4.096 0.654 1.00 97.88 97 ALA A N 1
ATOM 697 C CA . ALA A 1 97 ? -17.059 3.970 -0.367 1.00 97.88 97 ALA A CA 1
ATOM 698 C C . ALA A 1 97 ? -18.313 3.204 0.104 1.00 97.88 97 ALA A C 1
ATOM 700 O O . ALA A 1 97 ? -19.282 3.106 -0.646 1.00 97.88 97 ALA A O 1
ATOM 701 N N . GLY A 1 98 ? -18.309 2.636 1.316 1.00 97.12 98 GLY A N 1
ATOM 702 C CA . GLY A 1 98 ? -19.414 1.830 1.843 1.00 97.12 98 GLY A CA 1
ATOM 703 C C . GLY A 1 98 ? -19.532 0.434 1.220 1.00 97.12 98 GLY A C 1
ATOM 704 O O . GLY A 1 98 ? -20.561 -0.218 1.377 1.00 97.12 98 GLY A O 1
ATOM 705 N N . VAL A 1 99 ? -18.495 -0.028 0.514 1.00 98.19 99 VAL A N 1
ATOM 706 C CA . VAL A 1 99 ? -18.432 -1.373 -0.080 1.00 98.19 99 VAL A CA 1
ATOM 707 C C . VAL A 1 99 ? -18.042 -2.411 0.972 1.00 98.19 99 VAL A C 1
ATOM 709 O O . VAL A 1 99 ? -18.592 -3.511 0.985 1.00 98.19 99 VAL A O 1
ATOM 712 N N . LEU A 1 100 ? -17.107 -2.065 1.863 1.00 97.25 100 LEU A N 1
ATOM 713 C CA . LEU A 1 100 ? -16.707 -2.904 2.995 1.00 97.25 100 LEU A CA 1
ATOM 714 C C . LEU A 1 100 ? -17.282 -2.377 4.321 1.00 97.25 100 LEU A C 1
ATOM 716 O O . LEU A 1 100 ? -17.484 -1.167 4.461 1.00 97.25 100 LEU A O 1
ATOM 720 N N . PRO A 1 101 ? -17.515 -3.254 5.319 1.00 96.81 101 PRO A N 1
ATOM 721 C CA . PRO A 1 101 ? -17.934 -2.833 6.654 1.00 96.81 101 PRO A CA 1
ATOM 722 C C . PRO A 1 101 ? -16.933 -1.860 7.284 1.00 96.81 101 PRO A C 1
ATOM 724 O O . PRO A 1 101 ? -15.727 -2.072 7.195 1.00 96.81 101 PRO A O 1
ATOM 727 N N . ASN A 1 102 ? -17.427 -0.825 7.968 1.00 97.19 102 ASN A N 1
ATOM 728 C CA . ASN A 1 102 ? -16.581 0.127 8.684 1.00 97.19 102 ASN A CA 1
ATOM 729 C C . ASN A 1 102 ? -16.279 -0.375 10.112 1.00 97.19 102 ASN A C 1
ATOM 731 O O . ASN A 1 102 ? -17.164 -0.281 10.969 1.00 97.19 102 ASN A O 1
ATOM 735 N N . PRO A 1 103 ? -15.046 -0.840 10.406 1.00 96.69 103 PRO A N 1
ATOM 736 C CA . PRO A 1 103 ? -14.710 -1.395 11.717 1.00 96.69 103 PRO A CA 1
ATOM 7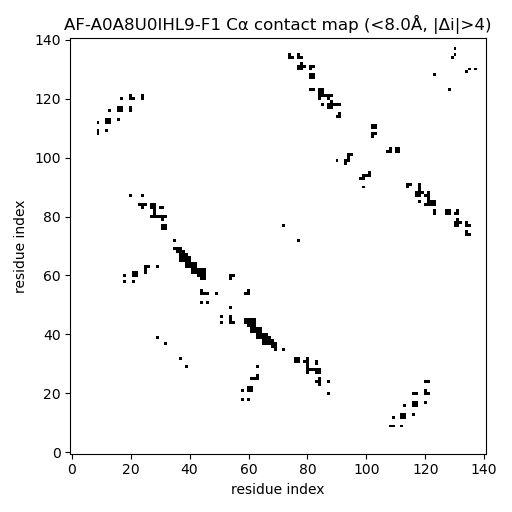37 C C . PRO A 1 103 ? -14.740 -0.342 12.835 1.00 96.69 103 PRO A C 1
ATOM 739 O O . PRO A 1 103 ? -15.003 -0.673 13.991 1.00 96.69 103 PRO A O 1
ATOM 742 N N . VAL A 1 104 ? -14.543 0.939 12.499 1.00 95.81 104 VAL A N 1
ATOM 743 C CA . VAL A 1 104 ? -14.617 2.049 13.462 1.00 95.81 104 VAL A CA 1
ATOM 744 C C . VAL A 1 104 ? -16.057 2.246 13.931 1.00 95.81 104 VAL A C 1
ATOM 746 O O . VAL A 1 104 ? -16.307 2.426 15.120 1.00 95.81 104 VAL A O 1
ATOM 749 N N . ALA A 1 105 ? -17.018 2.163 13.007 1.00 96.25 105 ALA A N 1
ATOM 750 C CA . ALA A 1 105 ? -18.435 2.333 13.318 1.00 96.25 105 ALA A CA 1
ATOM 751 C C . ALA A 1 105 ? -18.999 1.182 14.168 1.00 96.25 105 ALA A C 1
ATOM 753 O O . ALA A 1 105 ? -19.950 1.385 14.921 1.00 96.25 105 ALA A O 1
ATOM 754 N N . THR A 1 106 ? -18.418 -0.015 14.067 1.00 94.50 106 THR A N 1
ATOM 755 C CA . THR A 1 106 ? -18.855 -1.205 14.813 1.00 94.50 106 THR A CA 1
ATOM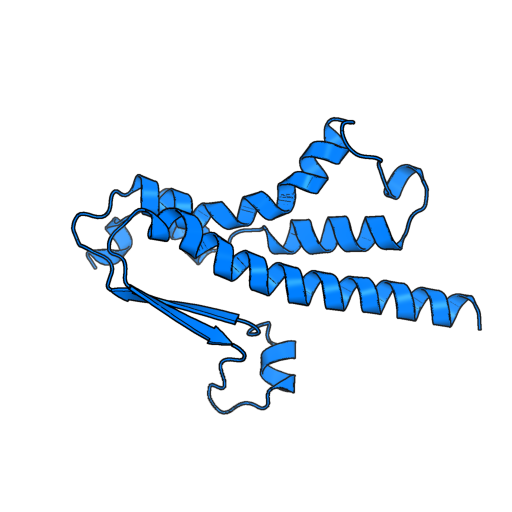 756 C C . THR A 1 106 ? -18.088 -1.430 16.118 1.00 94.50 106 THR A C 1
ATOM 758 O O . THR A 1 106 ? -18.379 -2.392 16.825 1.00 94.50 106 THR A O 1
ATOM 761 N N . GLY A 1 107 ? -17.106 -0.582 16.448 1.00 94.25 107 GLY A N 1
ATOM 762 C CA . GLY A 1 107 ? -16.244 -0.768 17.622 1.00 94.25 107 GLY A CA 1
ATOM 763 C C . GLY A 1 107 ? -15.281 -1.958 17.505 1.00 94.25 107 GLY A C 1
ATOM 764 O O . GLY A 1 107 ? -14.798 -2.467 18.518 1.00 94.25 107 GLY A O 1
ATOM 765 N N . ASP A 1 108 ? -15.000 -2.419 16.282 1.00 96.75 108 ASP A N 1
ATOM 766 C CA . ASP A 1 108 ? -14.028 -3.479 16.025 1.00 96.75 108 ASP A CA 1
ATOM 767 C C . ASP A 1 108 ? -12.606 -2.904 16.073 1.00 96.75 108 ASP A C 1
ATOM 769 O O . ASP A 1 108 ? -12.061 -2.391 15.090 1.00 96.75 108 ASP A O 1
ATOM 773 N N . HIS A 1 109 ? -11.997 -2.983 17.256 1.00 96.69 109 HIS A N 1
ATOM 774 C CA . HIS A 1 109 ? -10.636 -2.507 17.491 1.00 96.69 109 HIS A CA 1
ATOM 775 C C . HIS A 1 109 ? -9.586 -3.256 16.654 1.00 96.69 109 HIS A C 1
ATOM 777 O O . HIS A 1 109 ? -8.599 -2.644 16.245 1.00 96.69 109 HIS A O 1
ATOM 783 N N . PHE A 1 110 ? -9.781 -4.553 16.383 1.00 97.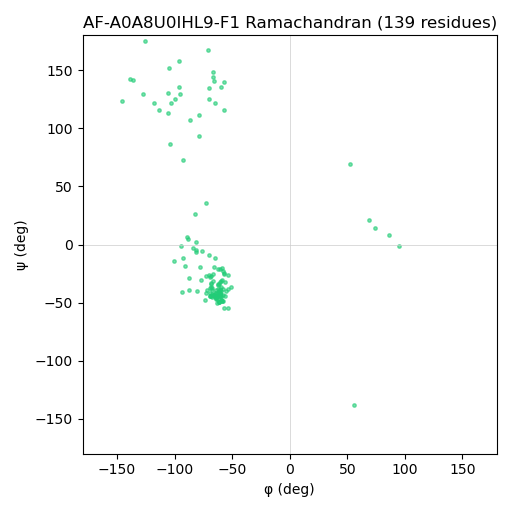88 110 PHE A N 1
ATOM 784 C CA . PHE A 1 110 ? -8.823 -5.348 15.609 1.00 97.88 110 PHE A CA 1
ATOM 785 C C . PHE A 1 110 ? -8.890 -4.984 14.128 1.00 97.88 110 PHE A C 1
ATOM 787 O O . PHE A 1 110 ? -7.859 -4.692 13.524 1.00 97.88 110 PHE A O 1
ATOM 794 N N . GLY A 1 111 ? -10.098 -4.916 13.562 1.00 97.75 111 GLY A N 1
ATOM 795 C CA . GLY A 1 111 ? -10.301 -4.459 12.190 1.00 97.75 111 GLY A CA 1
ATOM 796 C C . GLY A 1 111 ? -9.823 -3.023 11.987 1.00 97.75 111 GLY A C 1
ATOM 797 O O . GLY A 1 111 ? -9.182 -2.725 10.983 1.00 97.75 111 GLY A O 1
ATOM 798 N N . THR A 1 112 ? -10.049 -2.141 12.967 1.00 98.19 112 THR A N 1
ATOM 799 C CA . THR A 1 112 ? -9.588 -0.746 12.906 1.00 98.19 112 THR A CA 1
ATOM 800 C C . THR A 1 112 ? -8.065 -0.658 12.864 1.00 98.19 112 THR A C 1
ATOM 802 O O . THR A 1 112 ? -7.518 0.022 11.996 1.00 98.19 112 THR A O 1
ATOM 805 N N . VAL A 1 113 ? -7.364 -1.345 13.775 1.00 97.94 113 VAL A N 1
ATOM 806 C CA . VAL A 1 113 ? -5.898 -1.269 13.817 1.00 97.94 113 VAL A CA 1
ATOM 807 C C . VAL A 1 113 ? -5.271 -1.913 12.581 1.00 97.94 113 VAL A C 1
ATOM 809 O O . VAL A 1 113 ? -4.330 -1.351 12.029 1.00 97.94 113 VAL A O 1
ATOM 812 N N . ALA A 1 114 ? -5.825 -3.032 12.100 1.00 98.06 114 ALA A N 1
ATOM 813 C CA . ALA A 1 114 ? -5.354 -3.690 10.887 1.00 98.06 114 ALA A CA 1
ATOM 814 C C . ALA A 1 114 ? -5.555 -2.801 9.649 1.00 98.06 114 ALA A C 1
ATOM 816 O O . ALA A 1 114 ? -4.634 -2.630 8.856 1.00 98.06 114 ALA A O 1
ATOM 817 N N . LEU A 1 115 ? -6.727 -2.171 9.512 1.00 98.25 115 LEU A N 1
ATOM 818 C CA . LEU A 1 115 ? -7.031 -1.268 8.401 1.00 98.25 115 LEU A CA 1
ATOM 819 C C . LEU A 1 115 ? -6.059 -0.083 8.347 1.00 98.25 115 LEU A C 1
ATOM 821 O O . LEU A 1 115 ? -5.518 0.228 7.285 1.00 98.25 115 LEU A O 1
ATOM 825 N N . LEU A 1 116 ? -5.825 0.566 9.491 1.00 97.69 116 LEU A N 1
ATOM 826 C CA . LEU A 1 116 ? -4.920 1.712 9.582 1.00 97.69 116 LEU A CA 1
ATOM 827 C C . LEU A 1 116 ? -3.462 1.309 9.353 1.00 97.69 116 LEU A C 1
ATOM 829 O O . LEU A 1 116 ? -2.764 1.988 8.606 1.00 97.69 116 LEU A O 1
ATOM 833 N N . ALA A 1 117 ? -3.017 0.204 9.956 1.00 96.75 117 ALA A N 1
ATOM 834 C CA . ALA A 1 117 ? -1.659 -0.301 9.794 1.00 96.75 117 ALA A CA 1
ATOM 835 C C . ALA A 1 117 ? -1.362 -0.653 8.333 1.00 96.75 117 ALA A C 1
ATOM 837 O O . ALA A 1 117 ? -0.380 -0.174 7.778 1.00 96.75 117 ALA A O 1
ATOM 838 N N . LEU A 1 118 ? -2.252 -1.417 7.692 1.00 97.50 118 LEU A N 1
ATOM 839 C CA . LEU A 1 118 ? -2.114 -1.805 6.290 1.00 97.50 118 LEU A CA 1
ATOM 840 C C . LEU A 1 118 ? -2.097 -0.586 5.360 1.00 97.50 118 LEU A C 1
ATOM 842 O O . LEU A 1 118 ? -1.249 -0.500 4.479 1.00 97.50 118 LEU A O 1
ATOM 846 N N . THR A 1 119 ? -2.994 0.380 5.590 1.00 97.75 119 THR A N 1
ATOM 847 C CA . THR A 1 119 ? -3.023 1.630 4.813 1.00 97.75 119 THR A CA 1
ATOM 848 C C . THR 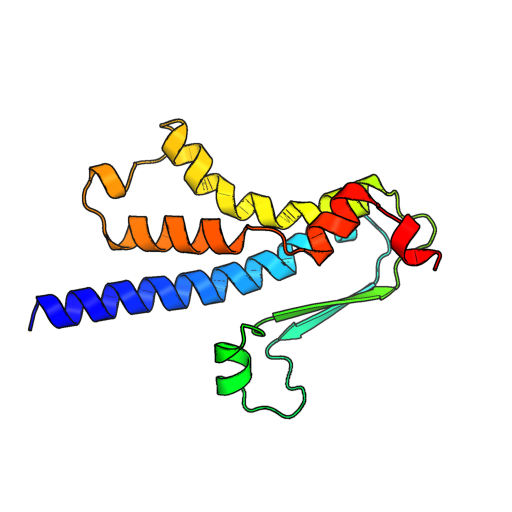A 1 119 ? -1.726 2.413 4.991 1.00 97.75 119 THR A C 1
ATOM 850 O O . THR A 1 119 ? -1.166 2.898 4.013 1.00 97.75 119 THR A O 1
ATOM 853 N N . GLY A 1 120 ? -1.233 2.524 6.228 1.00 96.00 120 GLY A N 1
ATOM 854 C CA . GLY A 1 120 ? 0.028 3.197 6.531 1.00 96.00 120 GLY A CA 1
ATOM 855 C C . GLY A 1 120 ? 1.213 2.549 5.820 1.00 96.00 120 GLY A C 1
ATOM 856 O O . GLY A 1 120 ? 2.043 3.260 5.263 1.00 96.00 120 GLY A O 1
ATOM 857 N N . CYS A 1 121 ? 1.243 1.214 5.752 1.00 95.31 121 CYS A N 1
ATOM 858 C CA . CYS A 1 121 ? 2.233 0.477 4.971 1.00 95.31 121 CYS A CA 1
ATOM 859 C C . CYS A 1 121 ? 2.155 0.767 3.468 1.00 95.31 121 CYS A C 1
ATOM 861 O O . CYS A 1 121 ? 3.133 0.528 2.789 1.00 95.31 121 CYS A O 1
ATOM 863 N N . GLY A 1 122 ? 1.045 1.267 2.922 1.00 95.44 122 GLY A N 1
ATOM 864 C CA . GLY A 1 122 ? 0.934 1.611 1.500 1.00 95.44 122 GLY A CA 1
ATOM 865 C C . GLY A 1 122 ? 1.507 2.973 1.112 1.00 95.44 122 GLY A C 1
ATOM 866 O O . GLY A 1 122 ? 1.517 3.303 -0.072 1.00 95.44 122 GLY A O 1
ATOM 867 N N . LEU A 1 123 ? 1.928 3.793 2.080 1.00 93.75 123 LEU A N 1
ATOM 868 C CA . LEU A 1 123 ? 2.437 5.135 1.805 1.00 93.75 123 LEU A CA 1
ATOM 869 C C . LEU A 1 123 ? 3.808 5.057 1.107 1.00 93.75 123 LEU A C 1
ATOM 871 O O . LEU A 1 123 ? 4.718 4.446 1.667 1.00 93.75 123 LEU A O 1
ATOM 875 N N . PRO A 1 124 ? 3.987 5.690 -0.070 1.00 90.81 124 PRO A N 1
ATOM 876 C CA . PRO A 1 124 ? 5.269 5.691 -0.764 1.00 90.81 124 PRO A CA 1
ATOM 877 C C . PRO A 1 124 ? 6.325 6.462 0.029 1.00 90.81 124 PRO A C 1
ATOM 879 O O . PRO A 1 124 ? 6.029 7.495 0.645 1.00 90.81 124 PRO A O 1
ATOM 882 N N . SER A 1 125 ? 7.567 5.987 -0.015 1.00 89.69 125 SER A N 1
A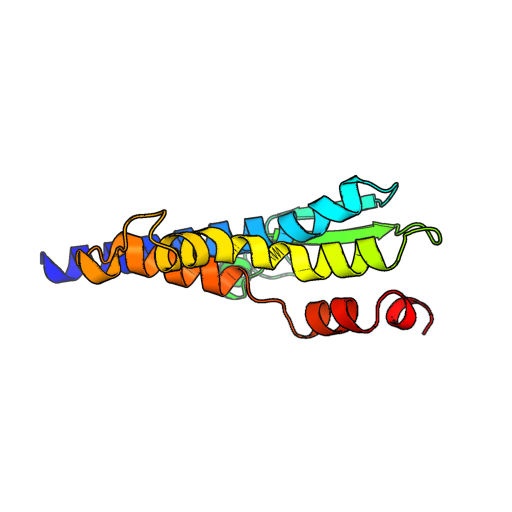TOM 883 C CA . SER A 1 125 ? 8.707 6.683 0.574 1.00 89.69 125 SER A CA 1
ATOM 884 C C . SER A 1 125 ? 9.066 7.948 -0.228 1.00 89.69 125 SER A C 1
ATOM 886 O O . SER A 1 125 ? 8.607 8.136 -1.358 1.00 89.69 125 SER A O 1
ATOM 888 N N . PRO A 1 126 ? 9.920 8.844 0.304 1.00 89.75 126 PRO A N 1
ATOM 889 C CA . PRO A 1 126 ? 10.439 9.966 -0.478 1.00 89.75 126 PRO A CA 1
ATOM 890 C C . PRO A 1 126 ? 11.159 9.540 -1.769 1.00 89.75 126 PRO A C 1
ATOM 892 O O . PRO A 1 126 ? 11.091 10.260 -2.763 1.00 89.75 126 PRO A O 1
ATOM 895 N N . ALA A 1 127 ? 11.821 8.377 -1.769 1.00 87.31 127 ALA A N 1
ATOM 896 C CA . ALA A 1 127 ? 12.477 7.835 -2.956 1.00 87.31 127 ALA A CA 1
ATOM 897 C C . ALA A 1 127 ? 11.448 7.392 -4.007 1.00 87.31 127 ALA A C 1
ATOM 899 O O . ALA A 1 127 ? 11.569 7.772 -5.171 1.00 87.31 127 ALA A O 1
ATOM 900 N N . ASP A 1 128 ? 10.388 6.697 -3.588 1.00 90.81 128 ASP A N 1
ATOM 901 C CA . ASP A 1 128 ? 9.303 6.284 -4.487 1.00 90.81 128 ASP A CA 1
ATOM 902 C C . ASP A 1 128 ? 8.591 7.491 -5.093 1.00 90.81 128 ASP A C 1
ATOM 904 O O . ASP A 1 128 ? 8.328 7.528 -6.292 1.00 90.81 128 ASP A O 1
ATOM 908 N N . TRP A 1 129 ? 8.331 8.528 -4.291 1.00 90.69 129 TRP A N 1
ATOM 909 C CA . TRP A 1 129 ? 7.770 9.778 -4.800 1.00 90.69 129 TRP A CA 1
ATOM 910 C C . TRP A 1 129 ? 8.676 10.452 -5.827 1.00 90.69 129 TRP A C 1
ATOM 912 O O . TRP A 1 129 ? 8.177 10.980 -6.823 1.00 90.69 129 TRP A O 1
ATOM 922 N N . SER A 1 130 ? 9.993 10.404 -5.613 1.00 89.38 130 SER A N 1
ATOM 923 C CA . SER A 1 130 ? 10.970 10.907 -6.577 1.00 89.38 130 SER A CA 1
ATOM 924 C C . SER A 1 130 ? 10.867 10.149 -7.903 1.00 89.38 130 SER A C 1
ATOM 926 O O . SER A 1 130 ? 10.706 10.775 -8.946 1.00 89.38 130 SER A O 1
ATOM 928 N N . VAL A 1 131 ? 10.852 8.811 -7.877 1.00 89.19 131 VAL A N 1
ATOM 929 C CA . VAL A 1 131 ? 10.713 7.976 -9.087 1.00 89.19 131 VAL A CA 1
ATOM 930 C C . VAL A 1 131 ? 9.361 8.189 -9.771 1.00 89.19 131 VAL A C 1
ATOM 932 O O . VAL A 1 131 ? 9.294 8.310 -10.994 1.00 89.19 131 VAL A O 1
ATOM 935 N N . ALA A 1 132 ? 8.274 8.294 -9.005 1.00 90.06 132 ALA A N 1
ATOM 936 C CA . ALA A 1 132 ? 6.937 8.524 -9.542 1.00 90.06 132 ALA A CA 1
ATOM 937 C C . ALA A 1 132 ? 6.830 9.844 -10.328 1.00 90.06 132 ALA A C 1
ATOM 939 O O . ALA A 1 132 ? 6.059 9.924 -11.289 1.00 90.06 132 ALA A O 1
ATOM 940 N N . TRP A 1 133 ? 7.594 10.870 -9.938 1.00 86.38 133 TRP A N 1
ATOM 941 C CA . TRP A 1 133 ? 7.579 12.178 -10.593 1.00 86.38 133 TRP A CA 1
ATOM 942 C C . TRP A 1 133 ? 8.648 12.324 -11.683 1.00 86.38 133 TRP A C 1
ATOM 944 O O . TRP A 1 133 ? 8.353 12.860 -12.751 1.00 86.38 133 TRP A O 1
ATOM 954 N N . HIS A 1 134 ? 9.859 11.820 -11.431 1.00 83.50 134 HIS A N 1
ATOM 955 C CA . HIS A 1 134 ? 11.042 12.040 -12.269 1.00 83.50 134 HIS A CA 1
ATOM 956 C C . HIS A 1 134 ? 11.388 10.871 -13.205 1.00 83.50 134 HIS A C 1
ATOM 958 O O . HIS A 1 134 ? 12.126 11.069 -14.162 1.00 83.50 134 HIS A O 1
ATOM 964 N N . GLY A 1 135 ? 10.824 9.672 -13.009 1.00 77.38 135 GLY A N 1
ATOM 965 C CA . GLY A 1 135 ? 11.059 8.531 -13.905 1.00 77.38 135 GLY A CA 1
ATOM 966 C C . GLY A 1 135 ? 12.546 8.184 -14.066 1.00 77.38 135 GLY A C 1
ATOM 967 O O . GLY A 1 135 ? 13.293 8.191 -13.085 1.00 77.38 135 GLY A O 1
ATOM 968 N N . SER A 1 136 ? 12.968 7.886 -15.300 1.00 68.38 136 SER A N 1
ATOM 969 C CA . SER A 1 136 ? 14.349 7.518 -15.632 1.00 68.38 136 SER A CA 1
ATOM 970 C C . SER A 1 136 ? 15.367 8.662 -15.538 1.00 68.38 136 SER A C 1
ATOM 972 O O . SER A 1 136 ? 16.560 8.383 -15.573 1.00 68.38 136 SER A O 1
ATOM 974 N N . GLU A 1 137 ? 14.956 9.926 -15.350 1.00 66.75 137 GLU A N 1
ATOM 97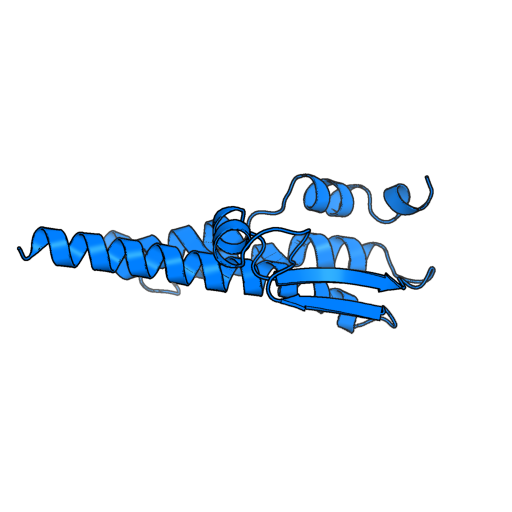5 C CA . GLU A 1 137 ? 15.895 11.059 -15.184 1.00 66.75 137 GLU A CA 1
ATOM 976 C C . GLU A 1 137 ? 16.852 10.860 -13.989 1.00 66.75 137 GLU A C 1
ATOM 978 O O . GLU A 1 137 ? 17.936 11.443 -13.933 1.00 66.75 137 GLU A O 1
ATOM 983 N N . LEU A 1 138 ? 16.462 10.019 -13.025 1.00 60.19 138 LEU A N 1
ATOM 984 C CA . LEU A 1 138 ? 17.282 9.629 -11.876 1.00 60.19 138 LEU A CA 1
ATOM 985 C C . LEU A 1 138 ? 18.348 8.569 -12.206 1.00 60.19 138 LEU A C 1
ATOM 987 O O . LEU A 1 138 ? 19.279 8.419 -11.423 1.00 60.19 138 LEU A O 1
ATOM 991 N N . ALA A 1 139 ? 18.212 7.832 -13.313 1.00 55.56 139 ALA A N 1
ATOM 992 C CA . ALA A 1 139 ? 19.141 6.778 -13.732 1.00 55.56 139 ALA A CA 1
ATOM 993 C C . ALA A 1 139 ? 20.265 7.288 -14.658 1.00 55.56 139 ALA A C 1
ATOM 995 O O . ALA A 1 139 ? 21.296 6.631 -14.777 1.00 55.56 139 ALA A O 1
ATOM 996 N N . ASP A 1 140 ? 20.081 8.459 -15.277 1.00 50.28 140 ASP A N 1
ATOM 997 C CA . ASP A 1 140 ? 21.028 9.070 -16.225 1.00 50.28 140 ASP A CA 1
ATOM 998 C C . ASP A 1 140 ? 22.087 9.991 -15.562 1.00 50.28 140 ASP A C 1
ATOM 1000 O O . ASP A 1 140 ? 22.846 10.663 -16.267 1.00 50.28 140 ASP A O 1
ATOM 1004 N N . ASN A 1 141 ? 22.151 10.046 -14.222 1.00 44.31 141 ASN A N 1
ATOM 1005 C CA . ASN A 1 141 ? 23.134 10.823 -13.439 1.00 44.31 141 ASN A CA 1
ATOM 1006 C C . ASN A 1 141 ? 24.049 9.919 -12.606 1.00 44.31 141 ASN A C 1
ATOM 1008 O O . ASN A 1 141 ? 25.221 10.316 -12.406 1.00 44.31 141 ASN A O 1
#